Protein AF-A0A1Q9SD53-F1 (afdb_monomer_lite)

Foldseek 3Di:
DDPVVLVVVLQVVLVPVVLLVVLQVQFDQDPVQFTPVLCDPPPDNHGHGPPDPSNVSSVSSPVD

pLDDT: mean 89.48, std 10.84, range [58.66, 98.0]

Radius of gyration: 12.22 Å; chains: 1; bounding box: 27×26×30 Å

Structure (mmCIF, N/CA/C/O backbone):
data_AF-A0A1Q9SD53-F1
#
_entry.id   AF-A0A1Q9SD53-F1
#
loop_
_atom_site.group_PDB
_atom_site.id
_atom_site.type_symbol
_atom_site.label_atom_id
_atom_site.label_alt_id
_atom_site.label_comp_id
_atom_site.label_asym_id
_atom_site.label_entity_id
_atom_site.label_seq_id
_atom_site.pdbx_PDB_ins_code
_atom_site.Cartn_x
_atom_site.Cartn_y
_atom_si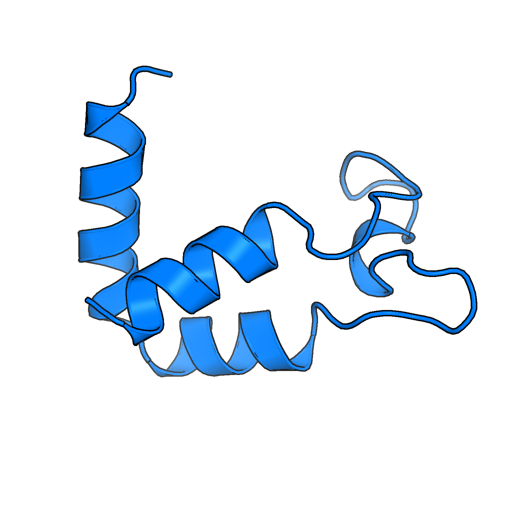te.Cartn_z
_atom_site.occupancy
_atom_site.B_iso_or_equiv
_atom_site.auth_seq_id
_atom_site.auth_comp_id
_atom_site.auth_asym_id
_atom_site.auth_atom_id
_atom_site.pdbx_PDB_model_num
ATOM 1 N N . MET A 1 1 ? 1.517 16.572 4.636 1.00 58.66 1 MET A N 1
ATOM 2 C CA . MET A 1 1 ? 0.683 15.709 5.499 1.00 58.66 1 MET A CA 1
ATOM 3 C C . MET A 1 1 ? 1.416 15.555 6.815 1.00 58.66 1 MET A C 1
ATOM 5 O O . MET A 1 1 ? 2.622 15.348 6.778 1.00 58.66 1 MET A O 1
ATOM 9 N N . THR A 1 2 ? 0.743 15.793 7.936 1.00 74.56 2 THR A N 1
ATOM 10 C CA . THR A 1 2 ? 1.342 15.736 9.277 1.00 74.56 2 THR A CA 1
ATOM 11 C C . THR A 1 2 ? 1.461 14.287 9.748 1.00 74.56 2 THR A C 1
ATOM 13 O O . THR A 1 2 ? 0.788 13.403 9.223 1.00 74.56 2 THR A O 1
ATOM 16 N N . GLU A 1 3 ? 2.310 14.040 10.740 1.00 71.69 3 GLU A N 1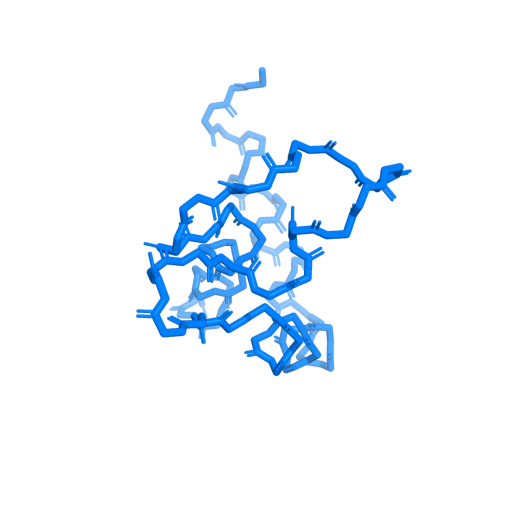
ATOM 17 C CA . GLU A 1 3 ? 2.533 12.709 11.322 1.00 71.69 3 GLU A CA 1
ATOM 18 C C . GLU A 1 3 ? 1.234 12.063 11.849 1.00 71.69 3 GLU A C 1
ATOM 20 O O . GLU A 1 3 ? 1.006 10.874 11.642 1.00 71.69 3 GLU A O 1
ATOM 25 N N . GLY A 1 4 ? 0.316 12.864 12.408 1.00 80.25 4 GLY A N 1
ATOM 26 C CA . GLY A 1 4 ? -0.986 12.389 12.895 1.00 80.25 4 GLY A CA 1
ATOM 27 C C . GLY A 1 4 ? -1.924 11.862 11.802 1.00 80.25 4 GLY A C 1
ATOM 28 O O . GLY A 1 4 ? -2.591 10.854 12.010 1.00 80.25 4 GLY A O 1
ATOM 29 N N . ALA A 1 5 ? -1.920 12.470 10.611 1.00 87.38 5 ALA A N 1
ATOM 30 C CA . ALA A 1 5 ? -2.779 12.030 9.506 1.00 87.38 5 ALA A CA 1
ATOM 31 C C . ALA A 1 5 ? -2.405 10.622 9.005 1.00 87.38 5 ALA A C 1
ATOM 33 O O . ALA A 1 5 ? -3.262 9.854 8.574 1.00 87.38 5 ALA A O 1
ATOM 34 N N . TRP A 1 6 ? -1.121 10.262 9.085 1.00 89.44 6 TRP A N 1
ATOM 35 C CA . TRP A 1 6 ? -0.666 8.920 8.732 1.00 89.44 6 TRP A CA 1
ATOM 36 C C . TRP A 1 6 ? -1.028 7.876 9.787 1.00 89.44 6 TRP A C 1
ATOM 38 O O . TRP A 1 6 ? -1.372 6.754 9.423 1.00 89.44 6 TRP A O 1
ATOM 48 N N . ALA A 1 7 ? -0.994 8.237 11.072 1.00 93.06 7 ALA A N 1
ATOM 49 C CA . ALA A 1 7 ? -1.403 7.339 12.149 1.00 93.06 7 ALA A CA 1
ATOM 50 C C . ALA A 1 7 ? -2.899 6.986 12.063 1.00 93.06 7 ALA A C 1
ATOM 52 O O . ALA A 1 7 ? -3.257 5.815 12.171 1.00 93.06 7 ALA A O 1
ATOM 53 N N . GLU A 1 8 ? -3.762 7.972 11.796 1.00 94.94 8 GLU A N 1
ATOM 54 C CA . GLU A 1 8 ? -5.200 7.748 11.582 1.00 94.94 8 GLU A CA 1
ATOM 55 C C . GLU A 1 8 ? -5.461 6.840 10.376 1.00 94.94 8 GLU A C 1
ATOM 57 O O . GLU A 1 8 ? -6.246 5.898 10.465 1.00 94.94 8 GLU A O 1
ATOM 62 N N . PHE A 1 9 ? -4.747 7.061 9.269 1.00 95.06 9 PHE A N 1
ATOM 63 C CA . PHE A 1 9 ? -4.848 6.193 8.098 1.00 95.06 9 PHE A CA 1
ATOM 64 C C . PHE A 1 9 ? -4.420 4.750 8.401 1.00 95.06 9 PHE A C 1
ATOM 66 O O . PHE A 1 9 ? -5.094 3.810 7.985 1.00 95.06 9 PHE A O 1
ATOM 73 N N . VAL A 1 10 ? -3.320 4.554 9.136 1.00 97.00 10 VAL A N 1
ATOM 74 C CA . VAL A 1 10 ? -2.867 3.215 9.550 1.00 97.00 10 VAL A CA 1
ATOM 75 C C . VAL A 1 10 ? -3.919 2.530 10.424 1.00 97.00 10 VAL A C 1
ATOM 77 O O . VAL A 1 10 ? -4.191 1.348 10.217 1.00 97.00 10 VAL A O 1
ATOM 80 N N . ALA A 1 11 ? -4.553 3.264 11.343 1.00 96.81 11 ALA A N 1
ATOM 81 C CA . ALA A 1 11 ? -5.636 2.739 12.170 1.00 96.81 11 ALA A CA 1
ATOM 82 C C . ALA A 1 11 ? -6.872 2.354 11.338 1.00 96.81 11 ALA A C 1
ATOM 84 O O . ALA A 1 11 ? -7.464 1.303 11.576 1.00 96.81 11 ALA A O 1
ATOM 85 N N . GLU A 1 12 ? -7.241 3.148 10.327 1.00 97.19 12 GLU A N 1
ATOM 86 C CA . GLU A 1 12 ? -8.315 2.770 9.401 1.00 97.19 12 GLU A CA 1
ATOM 87 C C . GLU A 1 12 ? -7.937 1.516 8.600 1.00 97.19 12 GLU A C 1
ATOM 89 O O . GLU A 1 12 ? -8.725 0.572 8.504 1.00 97.19 12 GLU A O 1
ATOM 94 N N . LEU A 1 13 ? -6.719 1.470 8.053 1.00 97.25 13 LEU A N 1
ATOM 95 C CA . LEU A 1 13 ? -6.235 0.343 7.260 1.00 97.25 13 LEU A CA 1
ATOM 96 C C . LEU A 1 13 ? -6.192 -0.957 8.075 1.00 97.25 13 LEU A C 1
ATOM 98 O O . LEU A 1 13 ? -6.528 -2.009 7.535 1.00 97.25 13 LEU A O 1
ATOM 102 N N . ALA A 1 14 ? -5.864 -0.887 9.370 1.00 97.56 14 ALA A N 1
ATOM 103 C CA . ALA A 1 14 ? -5.860 -2.032 10.286 1.00 97.56 14 ALA A CA 1
ATOM 104 C C . ALA A 1 14 ? -7.223 -2.748 10.362 1.00 97.56 14 ALA A C 1
ATOM 106 O O . ALA A 1 14 ? -7.284 -3.950 10.619 1.00 97.56 14 ALA A O 1
ATOM 107 N N . THR A 1 15 ? -8.324 -2.050 10.055 1.00 97.69 15 THR A N 1
ATOM 108 C CA . THR A 1 15 ? -9.671 -2.646 10.003 1.00 97.69 15 THR A CA 1
ATOM 109 C C . THR A 1 15 ? -9.944 -3.463 8.731 1.00 97.69 15 THR A C 1
ATOM 111 O O . THR A 1 15 ? -10.958 -4.158 8.654 1.00 97.69 15 THR A O 1
ATOM 114 N N . ARG A 1 16 ? -9.052 -3.417 7.729 1.00 97.56 16 ARG A N 1
ATOM 115 C CA . ARG A 1 16 ? -9.232 -4.016 6.394 1.00 97.56 16 ARG A CA 1
ATOM 116 C C . ARG A 1 16 ? -8.152 -5.051 6.085 1.00 97.56 16 ARG A C 1
ATOM 118 O O . ARG A 1 16 ? -7.231 -4.822 5.297 1.00 97.56 16 ARG A O 1
ATOM 125 N N . ARG A 1 17 ? -8.263 -6.217 6.723 1.00 95.94 17 ARG A N 1
ATOM 126 C CA . ARG A 1 17 ? -7.279 -7.307 6.611 1.00 95.94 17 ARG A CA 1
ATOM 127 C C . ARG A 1 17 ? -7.042 -7.773 5.171 1.00 95.94 17 ARG A C 1
ATOM 129 O O . ARG A 1 17 ? -5.904 -8.035 4.800 1.00 95.94 17 ARG A O 1
ATOM 136 N N . ASP A 1 18 ? -8.092 -7.841 4.363 1.00 97.56 18 ASP A N 1
ATOM 137 C CA . ASP A 1 18 ? -8.032 -8.206 2.946 1.00 97.56 18 ASP A CA 1
ATOM 138 C C . ASP A 1 18 ? -7.166 -7.231 2.131 1.00 97.56 18 ASP A C 1
ATOM 140 O O . ASP A 1 18 ? -6.359 -7.646 1.297 1.00 97.56 18 ASP A O 1
ATOM 144 N N . VAL A 1 19 ? -7.282 -5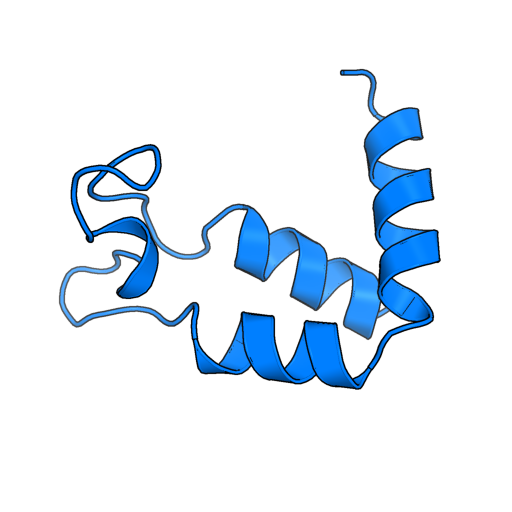.931 2.414 1.00 96.94 19 VAL A N 1
ATOM 145 C CA . VAL A 1 19 ? -6.476 -4.888 1.770 1.00 96.94 19 VAL A CA 1
ATOM 146 C C . VAL A 1 19 ? -5.016 -4.997 2.197 1.00 96.94 19 VAL A C 1
ATOM 148 O O . VAL A 1 19 ? -4.131 -4.912 1.348 1.00 96.94 19 VAL A O 1
ATOM 151 N N . ILE A 1 20 ? -4.746 -5.233 3.484 1.00 98.00 20 ILE A N 1
ATOM 152 C CA . ILE A 1 20 ? -3.381 -5.445 3.992 1.00 98.00 20 ILE A CA 1
ATOM 153 C C . ILE A 1 20 ? -2.734 -6.648 3.301 1.00 98.00 20 ILE A C 1
ATOM 155 O O . ILE A 1 20 ? -1.616 -6.543 2.795 1.00 98.00 20 ILE A O 1
ATOM 159 N N . GLU A 1 21 ? -3.436 -7.781 3.248 1.00 97.44 21 GLU A N 1
ATOM 160 C CA . GLU A 1 21 ? -2.941 -9.006 2.616 1.00 97.44 21 GLU A CA 1
ATOM 161 C C . GLU A 1 21 ? -2.644 -8.785 1.128 1.00 97.44 21 GLU A C 1
ATOM 163 O O . GLU A 1 21 ? -1.578 -9.176 0.647 1.00 97.44 21 GLU A O 1
ATOM 168 N N . ARG A 1 22 ? -3.531 -8.079 0.414 1.00 97.19 22 ARG A N 1
ATOM 169 C CA . ARG A 1 22 ? -3.318 -7.692 -0.985 1.00 97.19 22 ARG 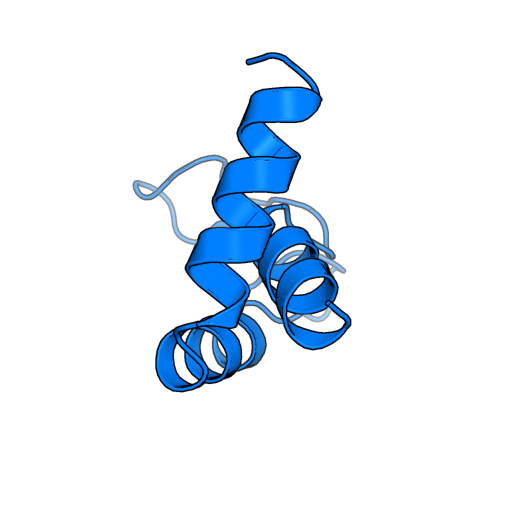A CA 1
ATOM 170 C C . ARG A 1 22 ? -2.098 -6.783 -1.150 1.00 97.19 22 ARG A C 1
ATOM 172 O O . ARG A 1 22 ? -1.250 -7.069 -1.989 1.00 97.19 22 ARG A O 1
ATOM 179 N N . LEU A 1 23 ? -1.972 -5.729 -0.341 1.00 96.00 23 LEU A N 1
ATOM 180 C CA . LEU A 1 23 ? -0.844 -4.794 -0.410 1.00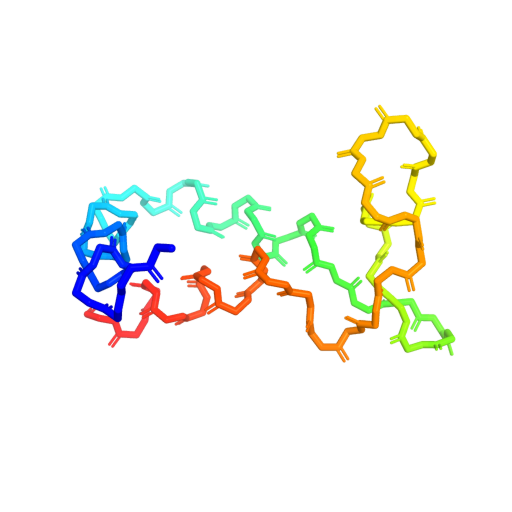 96.00 23 LEU A CA 1
ATOM 181 C C . LEU A 1 23 ? 0.493 -5.502 -0.180 1.00 96.00 23 LEU A C 1
ATOM 183 O O . LEU A 1 23 ? 1.444 -5.255 -0.916 1.00 96.00 23 LEU A O 1
ATOM 187 N N . MET A 1 24 ? 0.570 -6.402 0.803 1.00 96.31 24 MET A N 1
ATOM 188 C CA . MET A 1 24 ? 1.796 -7.155 1.080 1.00 96.31 24 MET A CA 1
ATOM 189 C C . MET A 1 24 ? 2.117 -8.208 0.012 1.00 96.31 24 MET A C 1
ATOM 191 O O . MET A 1 24 ? 3.290 -8.522 -0.187 1.00 96.31 24 MET A O 1
ATOM 195 N N . ALA A 1 25 ? 1.105 -8.771 -0.653 1.00 96.69 25 ALA A N 1
ATOM 196 C CA . ALA A 1 25 ? 1.300 -9.735 -1.734 1.00 96.69 25 ALA A CA 1
ATOM 197 C C . ALA A 1 25 ? 1.787 -9.065 -3.029 1.00 96.69 25 ALA A C 1
ATOM 199 O O . ALA A 1 25 ? 2.682 -9.587 -3.702 1.00 96.69 25 ALA A O 1
ATOM 200 N N . ASP A 1 26 ? 1.206 -7.912 -3.357 1.00 94.62 26 ASP A N 1
ATOM 201 C CA . ASP A 1 26 ? 1.465 -7.192 -4.601 1.00 94.62 26 ASP A CA 1
ATOM 202 C C . ASP A 1 26 ? 2.769 -6.380 -4.504 1.00 94.62 26 ASP A C 1
ATOM 204 O O . ASP A 1 26 ? 3.646 -6.468 -5.367 1.00 94.62 26 ASP A O 1
ATOM 208 N N . HIS A 1 27 ? 2.965 -5.637 -3.411 1.00 94.06 27 HIS A N 1
ATOM 209 C CA . HIS A 1 27 ? 4.199 -4.895 -3.183 1.00 94.06 27 HIS A CA 1
ATOM 210 C C . HIS A 1 27 ? 5.242 -5.827 -2.573 1.00 94.06 27 HIS A C 1
ATOM 212 O O . HIS A 1 27 ? 5.198 -6.121 -1.384 1.00 94.06 27 HIS A O 1
ATOM 218 N N . ARG A 1 28 ? 6.212 -6.249 -3.391 1.00 94.38 28 ARG A N 1
ATOM 219 C CA . ARG A 1 28 ? 7.333 -7.134 -3.024 1.00 94.38 28 ARG A CA 1
ATOM 220 C C . ARG A 1 28 ? 8.649 -6.678 -3.673 1.00 94.38 28 ARG A C 1
ATOM 222 O O . ARG A 1 28 ? 8.596 -5.997 -4.705 1.00 94.38 28 ARG A O 1
ATOM 229 N N . PRO A 1 29 ? 9.824 -7.053 -3.130 1.00 95.19 29 PRO A N 1
ATOM 230 C CA . PRO A 1 29 ? 11.100 -6.719 -3.752 1.00 95.19 29 PRO A CA 1
ATOM 231 C C . PRO A 1 29 ? 11.313 -7.522 -5.042 1.00 95.19 29 PRO A C 1
ATOM 233 O O . PRO A 1 29 ? 10.943 -8.69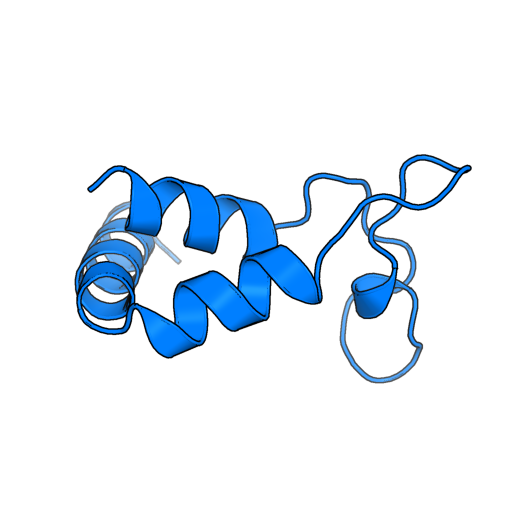3 -5.132 1.00 95.19 29 PRO A O 1
ATOM 236 N N . ASN A 1 30 ? 11.963 -6.909 -6.028 1.00 91.44 30 ASN A N 1
ATOM 237 C CA . ASN A 1 30 ? 12.575 -7.596 -7.162 1.00 91.44 30 ASN A CA 1
ATOM 238 C C . ASN A 1 30 ? 14.076 -7.845 -6.915 1.00 91.44 30 ASN A C 1
ATOM 240 O O . ASN A 1 30 ? 14.637 -7.415 -5.906 1.00 91.44 30 ASN A O 1
ATOM 244 N N . ALA A 1 31 ? 14.749 -8.501 -7.865 1.00 94.38 31 ALA A N 1
ATOM 245 C CA . ALA A 1 31 ? 16.181 -8.808 -7.770 1.00 94.38 31 ALA A CA 1
ATOM 246 C C . ALA A 1 31 ? 17.100 -7.567 -7.694 1.00 94.38 31 ALA A C 1
ATOM 248 O O . ALA A 1 31 ? 18.250 -7.689 -7.287 1.00 94.38 31 ALA A O 1
ATOM 249 N N . ALA A 1 32 ? 16.606 -6.383 -8.066 1.00 91.81 32 ALA A N 1
ATOM 250 C CA . ALA A 1 32 ? 17.336 -5.118 -8.006 1.00 91.81 32 ALA A CA 1
ATOM 251 C C . ALA A 1 32 ? 17.040 -4.306 -6.727 1.00 91.81 32 ALA A C 1
ATOM 253 O O . ALA A 1 32 ? 17.462 -3.157 -6.628 1.00 91.81 32 ALA A O 1
ATOM 254 N N . GLY A 1 33 ? 16.297 -4.867 -5.764 1.00 93.69 33 GLY A N 1
ATOM 255 C CA . GLY A 1 33 ? 15.921 -4.166 -4.531 1.00 93.69 33 GLY A CA 1
ATOM 256 C C . GLY A 1 33 ? 14.845 -3.091 -4.724 1.00 93.69 33 GLY A C 1
ATOM 257 O O . GLY A 1 33 ? 14.701 -2.211 -3.880 1.00 93.69 33 GLY A O 1
ATOM 258 N N . LEU A 1 34 ? 14.087 -3.143 -5.822 1.00 92.56 34 LEU A N 1
ATOM 259 C CA . LEU A 1 34 ? 12.975 -2.232 -6.108 1.00 92.56 34 LEU A CA 1
ATOM 260 C C . LEU A 1 34 ? 11.635 -2.931 -5.881 1.00 92.56 34 LEU A C 1
ATOM 262 O O . LEU A 1 34 ? 11.543 -4.154 -5.980 1.00 92.56 34 LEU A O 1
ATOM 266 N N . CYS A 1 35 ? 10.578 -2.165 -5.627 1.00 93.19 35 CYS A N 1
ATOM 267 C CA . CYS A 1 35 ? 9.230 -2.724 -5.544 1.00 93.19 35 CYS A CA 1
ATOM 268 C C . CYS A 1 35 ? 8.682 -3.066 -6.939 1.00 93.19 35 CYS A C 1
ATOM 270 O O . CYS A 1 35 ? 8.650 -2.201 -7.813 1.00 93.19 35 CYS A O 1
ATOM 272 N N . VAL A 1 36 ? 8.212 -4.304 -7.147 1.00 90.38 36 VAL A N 1
ATOM 273 C CA . VAL A 1 36 ? 7.707 -4.758 -8.461 1.00 90.38 36 VAL A CA 1
ATOM 274 C C . VAL A 1 36 ? 6.530 -3.918 -8.965 1.00 90.38 36 VAL A C 1
ATOM 276 O O . VAL A 1 36 ? 6.547 -3.501 -10.118 1.00 90.38 36 VAL A O 1
ATOM 279 N N . GLU A 1 37 ? 5.562 -3.577 -8.113 1.00 89.75 37 GLU A N 1
ATOM 280 C CA . GLU A 1 37 ? 4.374 -2.828 -8.548 1.00 89.75 37 GLU A CA 1
ATOM 281 C C . GLU A 1 37 ? 4.645 -1.338 -8.734 1.00 89.75 37 GLU A C 1
ATOM 283 O O . GLU A 1 37 ? 4.182 -0.724 -9.697 1.00 89.75 37 GLU A O 1
ATOM 288 N N . CYS A 1 38 ? 5.488 -0.754 -7.879 1.00 88.44 38 CYS A N 1
ATOM 289 C CA . CYS A 1 38 ? 5.897 0.643 -8.021 1.00 88.44 38 CYS A CA 1
ATOM 290 C C . CYS A 1 38 ? 6.858 0.862 -9.205 1.00 88.44 38 CYS A C 1
ATOM 292 O O . CYS A 1 38 ? 7.220 1.996 -9.501 1.00 88.44 38 CYS A O 1
ATOM 294 N N . THR A 1 39 ? 7.291 -0.194 -9.906 1.00 74.06 39 THR A N 1
ATOM 295 C CA . THR A 1 39 ? 8.079 -0.054 -11.142 1.00 74.06 39 THR A CA 1
ATOM 296 C C . THR A 1 39 ? 7.229 0.136 -12.395 1.00 74.06 39 THR A C 1
ATOM 298 O O . THR A 1 39 ? 7.781 0.522 -13.425 1.00 74.06 39 THR A O 1
ATOM 301 N N . THR A 1 40 ? 5.906 -0.054 -12.315 1.00 69.44 40 THR A N 1
ATOM 302 C CA . THR A 1 40 ? 4.993 0.122 -13.451 1.00 69.44 40 THR A CA 1
ATOM 303 C C . THR A 1 40 ? 4.818 1.614 -13.783 1.00 69.44 40 THR A C 1
ATOM 305 O O . THR A 1 40 ? 4.246 2.358 -12.977 1.00 69.44 40 THR A O 1
ATOM 308 N N . PRO A 1 41 ? 5.272 2.091 -14.962 1.00 65.88 41 PRO A N 1
ATOM 309 C CA . PRO A 1 41 ? 5.097 3.485 -15.367 1.00 65.88 41 PRO A CA 1
ATOM 310 C C . PRO A 1 41 ? 3.613 3.880 -15.424 1.00 65.88 41 PRO A C 1
ATOM 312 O O . PRO A 1 41 ? 2.757 3.065 -15.759 1.00 65.88 41 PRO A O 1
ATOM 315 N N . GLY A 1 42 ? 3.302 5.141 -15.114 1.00 67.19 42 GLY A N 1
ATOM 316 C CA . GLY A 1 42 ? 1.933 5.674 -15.174 1.00 67.19 42 GLY A CA 1
ATOM 317 C C . GLY A 1 42 ? 1.070 5.447 -13.924 1.00 67.19 42 GLY A C 1
ATOM 318 O O . GLY A 1 42 ? -0.085 5.861 -13.924 1.00 67.19 42 GLY A O 1
ATOM 319 N N . ARG A 1 43 ? 1.606 4.835 -12.854 1.00 62.31 43 ARG A N 1
ATOM 320 C CA . ARG A 1 43 ? 0.891 4.615 -11.575 1.00 62.31 43 ARG A CA 1
ATOM 321 C C . ARG A 1 43 ? 1.490 5.341 -10.357 1.00 62.31 43 ARG A C 1
ATOM 323 O O . ARG A 1 43 ? 0.956 5.199 -9.263 1.00 62.31 43 ARG A O 1
ATOM 330 N N . GLY A 1 44 ? 2.571 6.109 -10.517 1.00 65.06 44 GLY A N 1
ATOM 331 C CA . GLY A 1 44 ? 3.246 6.788 -9.400 1.00 65.06 44 GLY A CA 1
ATOM 332 C C . GLY A 1 44 ? 4.718 7.089 -9.683 1.00 65.06 44 GLY A C 1
ATOM 333 O O . GLY A 1 44 ? 5.058 7.417 -10.818 1.00 65.06 44 GLY A O 1
ATOM 334 N N . THR A 1 45 ? 5.571 6.964 -8.659 1.00 63.91 45 THR A N 1
ATOM 335 C CA . THR A 1 45 ? 7.037 7.112 -8.729 1.00 63.91 45 THR A CA 1
ATOM 336 C C . THR A 1 45 ? 7.668 5.831 -9.290 1.00 63.91 45 THR A C 1
ATOM 338 O O . THR A 1 45 ? 7.790 4.843 -8.563 1.00 63.91 45 THR A O 1
ATOM 341 N N . PRO A 1 46 ? 8.049 5.779 -10.580 1.00 70.38 46 PRO A N 1
ATOM 342 C CA . PRO A 1 46 ? 8.648 4.576 -11.136 1.00 70.38 46 PRO A CA 1
ATOM 343 C C . PRO A 1 46 ? 9.988 4.286 -10.449 1.00 70.38 46 PRO A C 1
ATOM 345 O O . PRO A 1 46 ? 10.791 5.195 -10.250 1.00 70.38 46 PRO A O 1
ATOM 348 N N . ARG A 1 47 ? 10.257 3.001 -10.184 1.00 78.19 47 ARG A N 1
ATOM 349 C CA . ARG A 1 47 ? 11.501 2.499 -9.557 1.00 78.19 47 ARG A CA 1
ATOM 350 C C . ARG A 1 47 ? 11.662 2.852 -8.074 1.00 78.19 47 ARG A C 1
ATOM 352 O O . ARG A 1 47 ? 12.785 3.024 -7.612 1.00 78.19 47 ARG A O 1
ATOM 359 N N . GLU A 1 48 ? 10.567 2.912 -7.324 1.00 88.19 48 GLU A N 1
ATOM 360 C CA . GLU A 1 48 ? 10.628 3.020 -5.862 1.00 88.19 48 GLU A CA 1
ATOM 361 C C . GLU A 1 48 ? 11.476 1.880 -5.263 1.00 88.19 48 GLU A C 1
ATOM 363 O O . GLU A 1 48 ? 11.295 0.703 -5.610 1.00 88.19 48 GLU A O 1
ATOM 368 N N . SER A 1 49 ? 12.396 2.219 -4.357 1.00 92.12 49 SER A N 1
ATOM 369 C CA . SER A 1 49 ? 13.178 1.223 -3.623 1.00 92.12 49 SER A CA 1
ATOM 370 C C . SER A 1 49 ? 12.287 0.425 -2.678 1.00 92.12 49 SER A C 1
ATOM 372 O O . SER A 1 49 ? 11.315 0.936 -2.123 1.00 92.12 49 SER A O 1
ATOM 374 N N . TRP A 1 50 ? 12.636 -0.835 -2.462 1.00 93.38 50 TRP A N 1
ATOM 375 C CA . TRP A 1 50 ? 12.011 -1.649 -1.435 1.00 93.38 50 TRP A CA 1
ATOM 376 C C . TRP A 1 50 ? 12.633 -1.379 -0.048 1.00 93.38 50 TRP A C 1
ATOM 378 O O . TRP A 1 50 ? 13.861 -1.340 0.041 1.00 93.38 50 TRP A O 1
ATOM 388 N N . PRO A 1 51 ? 11.841 -1.282 1.041 1.00 95.31 51 PRO A N 1
ATOM 389 C CA . PRO A 1 51 ? 10.377 -1.308 1.080 1.00 95.31 51 PRO A CA 1
ATOM 390 C C . PRO A 1 51 ? 9.757 0.010 0.604 1.00 95.31 51 PRO A C 1
ATOM 392 O O . PRO A 1 51 ? 10.178 1.091 1.008 1.00 95.31 51 PRO A O 1
ATOM 395 N N . CYS A 1 52 ? 8.725 -0.087 -0.235 1.00 93.69 52 CYS A N 1
ATOM 396 C CA . CYS A 1 52 ? 7.987 1.088 -0.697 1.00 93.69 52 CYS A CA 1
ATOM 397 C C . CYS A 1 52 ? 6.972 1.557 0.356 1.00 93.69 52 CYS A C 1
ATOM 399 O O . CYS A 1 52 ? 6.540 0.780 1.210 1.00 93.69 52 CYS A O 1
ATOM 401 N N . SER A 1 53 ? 6.506 2.803 0.241 1.00 91.94 53 SER A N 1
ATOM 402 C CA . SER A 1 53 ? 5.551 3.415 1.181 1.00 91.94 53 SER A CA 1
ATOM 403 C C . SER A 1 53 ? 4.288 2.578 1.424 1.00 91.94 53 SER A C 1
ATOM 405 O O . SER A 1 53 ? 3.881 2.411 2.571 1.00 91.94 53 SER A O 1
ATOM 407 N N . LEU A 1 54 ? 3.702 1.991 0.375 1.00 93.50 54 LEU A N 1
ATOM 408 C CA . LEU A 1 54 ? 2.510 1.140 0.492 1.00 93.50 54 LEU A CA 1
ATOM 409 C C . LEU A 1 54 ? 2.757 -0.130 1.311 1.00 93.50 54 LEU A C 1
ATOM 411 O O . LEU A 1 54 ? 1.911 -0.510 2.118 1.00 93.50 54 LEU A O 1
ATOM 415 N N . TRP A 1 55 ? 3.930 -0.750 1.161 1.00 96.19 55 TRP A N 1
ATOM 416 C CA . TRP A 1 55 ? 4.293 -1.891 1.992 1.00 96.19 55 TRP A CA 1
ATOM 417 C C . TRP A 1 55 ? 4.507 -1.465 3.444 1.00 96.19 55 TRP A C 1
ATOM 419 O O . TRP A 1 55 ? 4.012 -2.127 4.350 1.00 96.19 55 TRP A O 1
ATOM 429 N N . THR A 1 56 ? 5.185 -0.336 3.674 1.00 96.00 56 THR A N 1
ATOM 430 C CA . THR A 1 56 ? 5.437 0.192 5.024 1.00 96.00 56 THR A CA 1
ATOM 431 C C . THR A 1 56 ? 4.137 0.493 5.772 1.00 96.00 56 THR A C 1
ATOM 433 O O . THR A 1 56 ? 4.013 0.148 6.944 1.00 96.00 56 THR A O 1
ATOM 436 N N . LEU A 1 57 ? 3.141 1.078 5.098 1.00 96.12 57 LEU A N 1
ATOM 437 C CA . LEU A 1 57 ? 1.821 1.337 5.683 1.00 96.12 57 LEU A CA 1
ATOM 438 C C . LEU A 1 57 ? 1.066 0.038 5.993 1.00 96.12 57 LEU A C 1
ATOM 440 O O . LEU A 1 57 ? 0.466 -0.076 7.059 1.00 96.12 57 LEU A O 1
ATOM 444 N N . ALA A 1 58 ? 1.130 -0.954 5.099 1.00 97.44 58 ALA A N 1
ATOM 445 C CA . ALA A 1 58 ? 0.519 -2.261 5.329 1.00 97.44 58 ALA A CA 1
ATOM 446 C C . ALA A 1 58 ? 1.189 -3.019 6.489 1.00 97.44 58 ALA A C 1
ATOM 448 O O . ALA A 1 58 ? 0.497 -3.621 7.307 1.00 97.44 58 ALA A O 1
ATOM 449 N N . ASP A 1 59 ? 2.521 -2.966 6.602 1.00 98.00 59 ASP A N 1
ATOM 450 C CA . ASP A 1 59 ? 3.251 -3.580 7.716 1.00 98.00 59 ASP A CA 1
ATOM 451 C C . ASP A 1 59 ? 2.942 -2.888 9.049 1.00 98.00 59 ASP A C 1
ATOM 453 O O . ASP A 1 59 ? 2.742 -3.575 10.048 1.00 98.00 59 ASP A O 1
ATOM 457 N N . ALA A 1 60 ? 2.835 -1.555 9.062 1.00 97.19 60 ALA A N 1
ATOM 458 C CA . ALA A 1 60 ? 2.406 -0.806 10.241 1.00 97.19 60 ALA A CA 1
ATOM 459 C C . ALA A 1 60 ? 0.977 -1.186 10.662 1.00 97.19 60 ALA A C 1
ATOM 461 O O . ALA A 1 60 ? 0.756 -1.521 11.821 1.00 97.19 60 ALA A O 1
ATOM 462 N N . ALA A 1 61 ? 0.031 -1.224 9.718 1.00 97.44 61 ALA A N 1
ATOM 463 C CA . ALA A 1 61 ? -1.361 -1.591 9.986 1.00 97.44 61 ALA A CA 1
ATOM 464 C C . ALA A 1 61 ? -1.518 -3.046 10.451 1.00 97.44 61 ALA A C 1
ATOM 466 O O . ALA A 1 61 ? -2.345 -3.332 11.307 1.00 97.44 61 ALA A O 1
ATOM 467 N N . ARG A 1 62 ? -0.695 -3.970 9.939 1.00 97.31 62 ARG A N 1
ATOM 468 C CA . ARG A 1 62 ? -0.674 -5.374 10.382 1.00 97.31 62 ARG A CA 1
ATOM 469 C C . ARG A 1 62 ? -0.206 -5.541 11.832 1.00 97.31 62 ARG A C 1
ATOM 471 O O . ARG A 1 62 ? -0.533 -6.546 12.457 1.00 97.31 62 ARG A O 1
ATOM 478 N N . ARG A 1 63 ? 0.630 -4.621 12.324 1.00 95.56 63 ARG A N 1
ATOM 479 C CA . ARG A 1 63 ? 1.214 -4.654 13.676 1.00 95.56 63 ARG A CA 1
ATOM 480 C C . ARG A 1 63 ? 0.409 -3.855 14.707 1.00 95.56 63 ARG A C 1
ATOM 482 O O . ARG A 1 63 ? 0.768 -3.927 15.881 1.00 95.56 63 ARG A O 1
ATOM 489 N N . ALA A 1 64 ? -0.572 -3.072 14.258 1.00 88.88 64 ALA A N 1
ATOM 490 C CA . ALA A 1 64 ? -1.416 -2.219 15.091 1.00 88.88 64 ALA A CA 1
ATOM 491 C C . ALA A 1 64 ? -2.473 -3.011 15.875 1.00 88.88 64 ALA A C 1
ATOM 493 O O . ALA A 1 64 ? -2.810 -4.144 15.458 1.00 88.88 64 ALA A O 1
#

Sequence (64 aa):
MTEGAWAEFVAELATRRDVIERLMADHRPNAAGLCVECTTPGRGTPRESWPCSLWTLADAARRA

Secondary structure (DSSP, 8-state):
--HHHHHHHHHHHHT-HHHHHHHHHHS-B-TTSBBTGGGSTTSSSTTPBSSPHHHHHHHHHHH-